Protein AF-A0A445CAU1-F1 (afdb_monomer)

Mean predicted aligned error: 10.12 Å

Radius of gyration: 15.0 Å; Cα contacts (8 Å, |Δi|>4): 22; chains: 1; bounding box: 30×23×40 Å

Foldseek 3Di:
DVVVVVVVVVVLVVLVVDDQVVVQVVLVVVVVVQCVDPVSVVDDDPDRDGGDDPVVSVVVD

Secondary structure (DSSP, 8-state):
-HHHHHHHHHHHHHHHHS-HHHHHHHHHHHHHHHHH-TTGGGS--SS---PPPHHHHHT--

Solvent-accessible surface area (backbone atoms only — not comparable to full-atom values): 3787 Å² total; per-residue (Å²): 111,71,70,58,52,51,49,56,48,57,56,51,51,53,60,76,73,50,55,66,66,61,49,33,56,51,43,51,54,50,52,53,52,40,66,71,31,81,77,50,46,77,64,69,74,94,63,84,84,69,51,71,52,71,74,59,55,67,72,73,113

Structure (mmCIF, N/CA/C/O backbone):
data_AF-A0A445CAU1-F1
#
_entry.id   AF-A0A445CAU1-F1
#
loop_
_atom_site.group_PDB
_atom_site.id
_atom_site.type_symbol
_atom_site.label_atom_id
_atom_site.label_alt_id
_atom_site.label_comp_id
_atom_site.label_asym_id
_atom_site.label_entity_id
_atom_site.label_seq_id
_atom_site.pdbx_PDB_ins_code
_atom_site.Cartn_x
_atom_site.Cartn_y
_atom_site.Cartn_z
_atom_site.occupancy
_atom_site.B_iso_or_equiv
_atom_site.auth_seq_id
_atom_site.au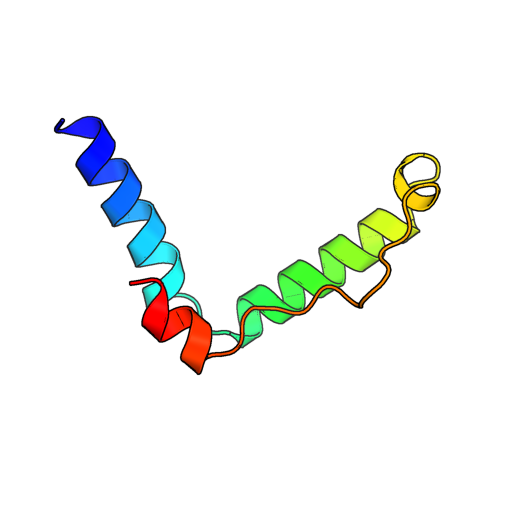th_comp_id
_atom_site.auth_asym_id
_atom_site.auth_atom_id
_atom_site.pdbx_PDB_model_num
ATOM 1 N N . MET A 1 1 ? -2.721 3.487 -27.959 1.00 70.44 1 MET A N 1
ATOM 2 C CA . MET A 1 1 ? -1.890 2.282 -27.735 1.00 70.44 1 MET A CA 1
ATOM 3 C C . MET A 1 1 ? -0.573 2.581 -27.012 1.00 70.44 1 MET A C 1
ATOM 5 O O . MET A 1 1 ? -0.318 1.920 -26.020 1.00 70.44 1 MET A O 1
ATOM 9 N N . PHE A 1 2 ? 0.206 3.603 -27.396 1.00 81.69 2 PHE A N 1
ATOM 10 C CA . PHE A 1 2 ? 1.493 3.933 -26.747 1.00 81.69 2 PHE A CA 1
ATOM 11 C C . PHE A 1 2 ? 1.404 4.244 -25.234 1.00 81.69 2 PHE A C 1
ATOM 13 O O . PHE A 1 2 ? 2.093 3.614 -24.439 1.00 81.69 2 PHE A O 1
ATOM 20 N N . LEU A 1 3 ? 0.504 5.148 -24.823 1.00 87.25 3 LEU A N 1
ATOM 21 C CA . LEU A 1 3 ? 0.311 5.532 -23.410 1.00 87.25 3 LEU A CA 1
ATOM 22 C C . LEU A 1 3 ? -0.193 4.381 -22.527 1.00 87.25 3 LEU A C 1
ATOM 24 O O . LEU A 1 3 ? 0.220 4.246 -21.384 1.00 87.25 3 LEU A O 1
ATOM 28 N N . PHE A 1 4 ? -1.065 3.532 -23.073 1.00 85.56 4 PHE A N 1
ATOM 29 C CA . PHE A 1 4 ? -1.607 2.385 -22.348 1.00 85.56 4 PHE A CA 1
ATOM 30 C C . PHE A 1 4 ? -0.543 1.302 -22.129 1.00 85.56 4 PHE A C 1
ATOM 32 O O . PHE A 1 4 ? -0.453 0.748 -21.041 1.00 85.56 4 PHE A O 1
ATOM 39 N N . GLY A 1 5 ? 0.323 1.066 -23.123 1.00 85.81 5 GLY A N 1
ATOM 40 C CA . GLY A 1 5 ? 1.470 0.170 -22.965 1.00 85.81 5 GLY A CA 1
ATOM 41 C C . GLY A 1 5 ? 2.452 0.652 -21.893 1.00 85.81 5 GLY A C 1
ATOM 42 O O . GLY A 1 5 ? 2.907 -0.150 -21.087 1.00 85.81 5 GLY A O 1
ATOM 43 N N . HIS A 1 6 ? 2.714 1.963 -21.819 1.00 88.44 6 HIS A N 1
ATOM 44 C CA . HIS A 1 6 ? 3.566 2.536 -20.768 1.00 88.44 6 HIS A CA 1
ATOM 45 C C . HIS A 1 6 ? 2.938 2.423 -19.375 1.00 88.44 6 HIS A C 1
ATOM 47 O O . HIS A 1 6 ? 3.664 2.217 -18.408 1.00 88.44 6 HIS A O 1
ATOM 53 N N . LEU A 1 7 ? 1.608 2.525 -19.268 1.00 86.12 7 LEU A N 1
ATOM 54 C CA . LEU A 1 7 ? 0.896 2.334 -18.005 1.00 86.12 7 LEU A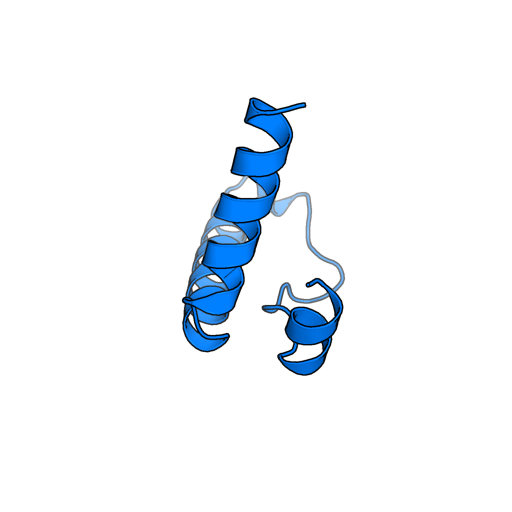 CA 1
ATOM 55 C C . LEU A 1 7 ? 1.047 0.895 -17.496 1.00 86.12 7 LEU A C 1
ATOM 57 O O . LEU A 1 7 ? 1.469 0.703 -16.363 1.00 86.12 7 LEU A O 1
ATOM 61 N N . VAL A 1 8 ? 0.759 -0.100 -18.343 1.00 86.94 8 VAL A N 1
ATOM 62 C CA . VAL A 1 8 ? 0.883 -1.524 -17.976 1.00 86.94 8 VAL A CA 1
ATOM 63 C C . VAL A 1 8 ? 2.327 -1.866 -17.613 1.00 86.94 8 VAL A C 1
ATOM 65 O O . VAL A 1 8 ? 2.566 -2.502 -16.591 1.00 86.94 8 VAL A O 1
ATOM 68 N N . TRP A 1 9 ? 3.289 -1.369 -18.393 1.00 85.62 9 TRP A N 1
ATOM 69 C CA . TRP A 1 9 ? 4.713 -1.534 -18.113 1.00 85.62 9 TRP A CA 1
ATOM 70 C C . TRP A 1 9 ? 5.080 -0.945 -16.745 1.00 85.62 9 TRP A C 1
ATOM 72 O O . TRP A 1 9 ? 5.573 -1.664 -15.882 1.00 85.62 9 TRP A O 1
ATOM 82 N N . ALA A 1 10 ? 4.763 0.328 -16.489 1.00 83.94 10 ALA A N 1
ATOM 83 C CA . ALA A 1 10 ? 5.080 0.980 -15.218 1.00 83.94 10 ALA A CA 1
ATOM 84 C C . ALA A 1 10 ? 4.421 0.285 -14.013 1.00 83.94 10 ALA A C 1
ATOM 86 O O . ALA A 1 10 ? 5.049 0.179 -12.961 1.00 83.94 10 ALA A O 1
ATOM 87 N N . THR A 1 11 ? 3.192 -0.219 -14.161 1.00 82.88 11 THR A N 1
ATOM 88 C CA . THR A 1 11 ? 2.503 -0.980 -13.110 1.00 82.88 11 THR A CA 1
ATOM 89 C C . THR A 1 11 ? 3.150 -2.347 -12.866 1.00 82.88 11 THR A C 1
ATOM 91 O O . THR A 1 11 ? 3.332 -2.705 -11.707 1.00 82.88 11 THR A O 1
ATOM 94 N N . GLY A 1 12 ? 3.586 -3.072 -13.903 1.00 81.12 12 GLY A N 1
ATOM 95 C CA . GLY A 1 12 ? 4.343 -4.326 -13.746 1.00 81.12 12 GLY A CA 1
ATOM 96 C C . GLY A 1 12 ? 5.685 -4.123 -13.031 1.00 81.12 12 GLY A C 1
ATOM 97 O O . GLY A 1 12 ? 6.019 -4.847 -12.094 1.00 81.12 12 GLY A O 1
ATOM 98 N N . PHE A 1 13 ? 6.408 -3.044 -13.356 1.00 82.62 13 PHE A N 1
ATOM 99 C CA . PHE A 1 13 ? 7.653 -2.687 -12.657 1.00 82.62 13 PHE A CA 1
ATOM 100 C C . PHE A 1 13 ? 7.467 -2.443 -11.157 1.00 82.62 13 PHE A C 1
ATOM 102 O O . PHE A 1 13 ? 8.386 -2.717 -10.381 1.00 82.62 13 PHE A O 1
ATOM 109 N N . MET A 1 14 ? 6.294 -1.962 -10.730 1.00 80.38 14 MET A N 1
ATOM 110 C CA . MET A 1 14 ? 6.004 -1.822 -9.303 1.00 80.38 14 MET A CA 1
ATOM 111 C C . MET A 1 14 ? 6.043 -3.185 -8.606 1.00 80.38 14 MET A C 1
ATOM 113 O O . MET A 1 14 ? 6.617 -3.265 -7.526 1.00 80.38 14 MET A O 1
ATOM 117 N N . PHE A 1 15 ? 5.525 -4.255 -9.216 1.00 73.44 15 PHE A N 1
ATOM 118 C CA . PHE A 1 15 ? 5.510 -5.600 -8.625 1.00 73.44 15 PHE A CA 1
ATOM 119 C C . PHE A 1 15 ? 6.861 -6.325 -8.718 1.00 73.44 15 PHE A C 1
ATOM 121 O O . PHE A 1 15 ? 7.223 -7.033 -7.784 1.00 73.44 15 PHE A O 1
ATOM 128 N N . LEU A 1 16 ? 7.646 -6.083 -9.773 1.00 75.75 16 LEU A N 1
ATOM 129 C CA . LEU A 1 16 ? 8.965 -6.708 -9.957 1.00 75.75 16 LEU A CA 1
ATOM 130 C C . LEU A 1 16 ? 10.051 -6.163 -9.011 1.00 75.75 16 LEU A C 1
ATOM 132 O O . LEU A 1 16 ? 10.973 -6.888 -8.642 1.00 75.75 16 LEU A O 1
ATOM 136 N N . ILE A 1 17 ? 9.975 -4.882 -8.627 1.00 75.88 17 ILE A N 1
ATOM 137 C CA . ILE A 1 17 ? 10.993 -4.232 -7.777 1.00 75.88 17 ILE A CA 1
ATOM 138 C C . ILE A 1 17 ? 10.621 -4.299 -6.288 1.00 75.88 17 ILE A C 1
ATOM 140 O O . ILE A 1 17 ? 11.503 -4.332 -5.427 1.00 75.88 17 ILE A O 1
ATOM 144 N N . SER A 1 18 ? 9.327 -4.307 -5.956 1.00 69.75 18 SER A N 1
ATOM 145 C CA . SER A 1 18 ? 8.876 -4.305 -4.562 1.00 69.75 18 SER A CA 1
ATOM 146 C C . SER A 1 18 ? 8.606 -5.721 -4.049 1.00 69.75 18 SER A C 1
ATOM 148 O O . SER A 1 18 ? 7.808 -6.478 -4.587 1.00 69.75 18 SER A O 1
ATOM 150 N N . TRP A 1 19 ? 9.280 -6.095 -2.962 1.00 70.94 19 TRP A N 1
ATOM 151 C CA . TRP A 1 19 ? 9.120 -7.411 -2.343 1.00 70.94 19 TRP A CA 1
ATOM 152 C C . TRP A 1 19 ? 7.798 -7.523 -1.563 1.00 70.94 19 TRP A C 1
ATOM 154 O O . TRP A 1 19 ? 7.289 -6.535 -1.029 1.00 70.94 19 TRP A O 1
ATOM 164 N N . ARG A 1 20 ? 7.282 -8.750 -1.390 1.00 72.00 20 ARG A N 1
ATOM 165 C CA . ARG A 1 20 ? 6.035 -9.061 -0.650 1.00 72.00 20 ARG A CA 1
ATOM 166 C C . ARG A 1 20 ? 5.975 -8.467 0.767 1.00 72.00 20 ARG A C 1
ATOM 168 O O . ARG A 1 20 ? 4.891 -8.211 1.279 1.00 72.00 20 ARG A O 1
ATOM 175 N N . GLY A 1 21 ? 7.128 -8.242 1.399 1.00 76.94 21 GLY A N 1
ATOM 176 C CA . GLY A 1 21 ? 7.223 -7.587 2.710 1.00 76.94 21 GLY A CA 1
ATOM 177 C C . GLY A 1 21 ? 6.730 -6.134 2.709 1.00 76.94 21 GLY A C 1
ATOM 178 O O . GLY A 1 21 ? 5.973 -5.758 3.596 1.00 76.94 21 GLY A O 1
ATOM 179 N N . TYR A 1 22 ? 7.063 -5.357 1.673 1.00 79.12 22 TYR A N 1
ATOM 180 C CA . TYR A 1 22 ? 6.660 -3.949 1.556 1.00 79.12 22 TYR A CA 1
ATOM 181 C C . TYR A 1 22 ? 5.138 -3.798 1.450 1.00 79.12 22 TYR A C 1
ATOM 183 O O . TYR A 1 22 ? 4.519 -2.999 2.151 1.00 79.12 22 TYR A O 1
ATOM 191 N N . TRP A 1 23 ? 4.512 -4.624 0.610 1.00 81.75 23 TRP A N 1
ATOM 192 C CA . TRP A 1 23 ? 3.060 -4.609 0.447 1.00 81.75 23 TRP A CA 1
ATOM 193 C C . TRP A 1 23 ? 2.320 -5.100 1.683 1.00 81.75 23 TRP A C 1
ATOM 195 O O . TRP A 1 23 ? 1.227 -4.618 1.964 1.00 81.75 23 TRP A O 1
ATOM 205 N N . GLN A 1 24 ? 2.905 -6.037 2.431 1.00 79.88 24 GLN A N 1
ATOM 206 C CA . GLN A 1 24 ? 2.313 -6.509 3.676 1.00 79.88 24 GLN A CA 1
ATOM 207 C C . GLN A 1 24 ? 2.234 -5.380 4.709 1.00 79.88 24 GLN A C 1
ATOM 209 O O . GLN A 1 24 ? 1.159 -5.146 5.256 1.00 79.88 24 GLN A O 1
ATOM 214 N N . GLU A 1 25 ? 3.326 -4.642 4.920 1.00 83.88 25 GLU A N 1
ATOM 215 C CA . GLU A 1 25 ? 3.348 -3.495 5.839 1.00 83.88 25 GLU A CA 1
ATOM 216 C C . GLU A 1 25 ? 2.375 -2.390 5.392 1.00 83.88 25 GLU A C 1
ATOM 218 O O . GLU A 1 25 ? 1.633 -1.820 6.199 1.00 83.88 25 GLU A O 1
ATOM 223 N N . LEU A 1 26 ? 2.307 -2.120 4.085 1.00 84.31 26 LEU A N 1
ATOM 224 C CA . LEU A 1 26 ? 1.384 -1.131 3.531 1.00 84.31 26 LEU A CA 1
ATOM 225 C C . LEU 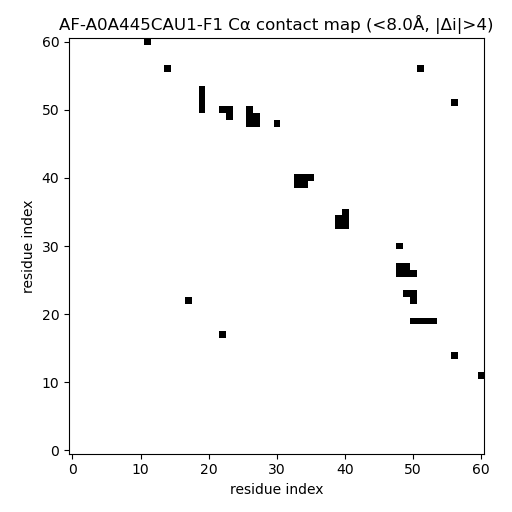A 1 26 ? -0.090 -1.535 3.717 1.00 84.31 26 LEU A C 1
ATOM 227 O O . LEU A 1 26 ? -0.909 -0.708 4.113 1.00 84.31 26 LEU A O 1
ATOM 231 N N . ILE A 1 27 ? -0.442 -2.802 3.492 1.00 83.94 27 ILE A N 1
ATOM 232 C CA . ILE A 1 27 ? -1.817 -3.291 3.681 1.00 83.94 27 ILE A CA 1
ATOM 233 C C . ILE A 1 27 ? -2.197 -3.313 5.165 1.00 83.94 27 ILE A C 1
ATOM 235 O O . ILE A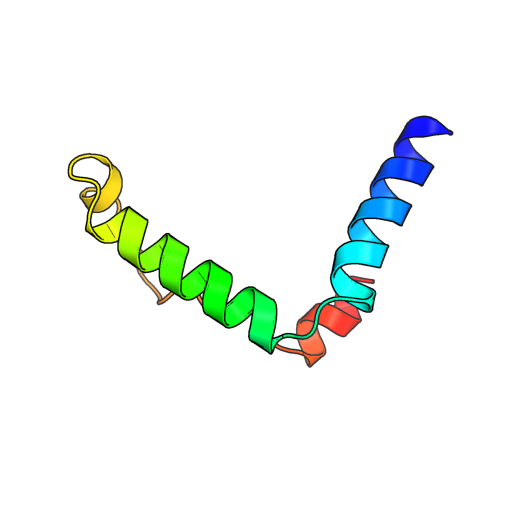 1 27 ? -3.331 -2.974 5.503 1.00 83.94 27 ILE A O 1
ATOM 239 N N . GLU A 1 28 ? -1.265 -3.640 6.060 1.00 84.00 28 GLU A N 1
ATOM 240 C CA . GLU A 1 28 ? -1.506 -3.610 7.507 1.00 84.00 28 GLU A CA 1
ATOM 241 C C . GLU A 1 28 ? -1.779 -2.189 8.022 1.00 84.00 28 GLU A C 1
ATOM 243 O O . GLU A 1 28 ? -2.737 -1.977 8.772 1.00 84.00 28 GLU A O 1
ATOM 248 N N . THR A 1 29 ? -1.007 -1.193 7.574 1.00 84.94 29 THR A N 1
ATOM 249 C CA . THR A 1 29 ? -1.264 0.215 7.933 1.00 84.94 29 THR A CA 1
ATOM 250 C C . THR A 1 29 ? -2.585 0.731 7.358 1.00 84.94 29 THR A C 1
ATOM 252 O O . THR A 1 29 ? -3.302 1.479 8.031 1.00 84.94 29 THR A O 1
ATOM 255 N N . LEU A 1 30 ? -2.959 0.292 6.154 1.00 84.19 30 LEU A N 1
ATOM 256 C CA . LEU A 1 30 ? -4.229 0.658 5.532 1.00 84.19 30 LEU A CA 1
ATOM 257 C C . LEU A 1 30 ? -5.427 0.022 6.254 1.00 84.19 30 LEU A C 1
ATOM 259 O O . LEU A 1 30 ? -6.419 0.702 6.518 1.00 84.19 30 LEU A O 1
ATOM 263 N N . ALA A 1 31 ? -5.325 -1.256 6.631 1.00 81.38 31 ALA A N 1
ATOM 264 C CA . ALA A 1 31 ? -6.341 -1.949 7.420 1.00 81.38 31 ALA A CA 1
ATOM 265 C C . ALA A 1 31 ? -6.534 -1.282 8.792 1.00 81.38 31 ALA A C 1
ATOM 267 O O . ALA A 1 31 ? -7.667 -1.057 9.220 1.00 81.38 31 ALA A O 1
ATOM 268 N N . TRP A 1 32 ? -5.437 -0.873 9.438 1.00 83.06 32 TRP A N 1
ATOM 269 C CA . TRP A 1 32 ? -5.484 -0.101 10.679 1.00 83.06 32 TRP A CA 1
ATOM 270 C C . TRP A 1 32 ? -6.193 1.251 10.503 1.00 83.06 32 TRP A C 1
ATOM 272 O O . TRP A 1 32 ? -7.035 1.626 11.324 1.00 83.06 32 TRP A O 1
ATOM 282 N N . ALA A 1 33 ? -5.906 1.980 9.421 1.00 81.81 33 ALA A N 1
ATOM 283 C CA . ALA A 1 33 ? -6.568 3.252 9.127 1.00 81.81 33 ALA A CA 1
ATOM 284 C C . ALA A 1 33 ? -8.068 3.069 8.825 1.00 81.81 33 ALA A C 1
ATOM 286 O O . ALA A 1 33 ? -8.894 3.895 9.228 1.00 81.81 33 ALA A O 1
ATOM 287 N N . HIS A 1 34 ? -8.435 1.965 8.168 1.00 79.56 34 HIS A N 1
ATOM 288 C CA . HIS A 1 34 ? -9.825 1.620 7.864 1.00 79.56 34 HIS A CA 1
ATOM 289 C C . HIS A 1 34 ? -10.641 1.371 9.138 1.00 79.56 34 HIS A C 1
ATOM 291 O O . HIS A 1 34 ? -11.724 1.932 9.290 1.00 79.56 34 HIS A O 1
ATOM 297 N N . GLU A 1 35 ? -10.097 0.620 10.099 1.00 76.69 35 GLU A N 1
ATOM 298 C CA . GLU A 1 35 ? -10.742 0.389 11.403 1.00 76.69 35 GLU A CA 1
ATOM 299 C C . GLU A 1 35 ? -10.871 1.672 12.242 1.00 76.69 35 GLU A C 1
ATOM 301 O O . GLU A 1 35 ? -11.834 1.840 12.994 1.00 76.69 35 GLU A O 1
ATOM 306 N N . ARG A 1 36 ? -9.920 2.605 12.096 1.00 78.25 36 ARG A N 1
ATOM 307 C CA . ARG A 1 36 ? -9.923 3.916 12.771 1.00 78.25 36 ARG A CA 1
ATOM 308 C C . ARG A 1 36 ? -10.882 4.929 12.140 1.00 78.25 36 ARG A C 1
ATOM 310 O O . ARG A 1 36 ? -11.158 5.954 12.764 1.00 78.25 36 ARG A O 1
ATOM 317 N N . THR A 1 37 ? -11.392 4.671 10.937 1.00 78.94 37 THR A N 1
ATOM 318 C CA . THR A 1 37 ? -12.277 5.599 10.225 1.00 78.94 37 THR A CA 1
ATOM 319 C C . THR A 1 37 ? -13.746 5.272 10.534 1.00 78.94 37 THR A C 1
ATOM 321 O O . THR A 1 37 ? -14.250 4.242 10.088 1.00 78.94 37 THR A O 1
ATOM 324 N N . PRO A 1 38 ? -14.484 6.137 11.258 1.00 65.44 38 PRO A N 1
ATOM 325 C CA . PRO A 1 38 ? -15.795 5.797 11.827 1.00 65.44 38 PRO A CA 1
ATOM 326 C C . PRO A 1 38 ? -16.879 5.487 10.781 1.00 65.44 38 PRO A C 1
ATOM 328 O O . PRO A 1 38 ? -17.761 4.675 11.042 1.00 65.44 38 PRO A O 1
ATOM 331 N N . LEU A 1 39 ? -16.798 6.086 9.587 1.00 67.88 39 LEU A N 1
ATOM 332 C CA . LEU A 1 39 ? -17.697 5.792 8.463 1.00 67.88 39 LEU A CA 1
ATOM 333 C C . LEU A 1 39 ? -17.317 4.506 7.715 1.00 67.88 39 LEU A C 1
ATOM 335 O O . LEU A 1 39 ? -18.192 3.780 7.257 1.00 67.88 39 LEU A O 1
ATOM 339 N N . ALA A 1 40 ? -16.021 4.214 7.593 1.00 66.50 40 ALA A N 1
ATOM 340 C CA . ALA A 1 40 ? -15.533 3.049 6.858 1.00 66.50 40 ALA A CA 1
ATOM 341 C C . ALA A 1 40 ? -15.631 1.758 7.690 1.00 66.50 40 ALA A C 1
ATOM 343 O O . ALA A 1 40 ? -15.829 0.682 7.133 1.00 66.50 40 ALA A O 1
ATOM 344 N N . ASN A 1 41 ? -15.603 1.870 9.023 1.00 62.56 41 ASN A N 1
ATOM 345 C CA . ASN A 1 41 ? -15.766 0.748 9.952 1.00 62.56 41 ASN A CA 1
ATOM 346 C C . ASN A 1 41 ? -17.181 0.122 9.929 1.00 62.56 41 ASN A C 1
ATOM 348 O O . ASN A 1 41 ? -17.387 -0.979 10.434 1.00 62.56 41 ASN A O 1
ATOM 352 N N . LEU A 1 42 ? -18.165 0.785 9.307 1.00 64.88 42 LEU A N 1
ATOM 353 C CA . LEU A 1 42 ? -19.472 0.178 9.010 1.00 64.88 42 LEU A CA 1
ATOM 354 C C . LEU A 1 42 ? -19.353 -0.955 7.975 1.00 64.88 42 LEU A C 1
ATOM 356 O O . LEU A 1 42 ? -20.149 -1.892 7.994 1.00 64.88 42 LEU A O 1
ATOM 360 N N . ILE A 1 43 ? -18.342 -0.895 7.105 1.00 69.25 43 ILE A N 1
ATOM 361 C CA . ILE A 1 43 ? -18.021 -1.927 6.119 1.00 69.25 43 ILE A CA 1
ATOM 362 C C . ILE A 1 43 ? -16.842 -2.728 6.671 1.00 69.25 43 ILE A C 1
ATOM 364 O O . ILE A 1 43 ? -15.672 -2.383 6.484 1.00 69.25 43 ILE A O 1
ATOM 368 N N . ARG A 1 44 ? -17.166 -3.799 7.401 1.00 65.75 44 ARG A N 1
ATOM 369 C CA . ARG A 1 44 ? -16.168 -4.742 7.914 1.00 65.75 44 ARG A CA 1
ATOM 370 C C . ARG A 1 44 ? -15.873 -5.816 6.878 1.00 65.75 44 ARG A C 1
ATOM 372 O O . ARG A 1 44 ? -16.773 -6.364 6.245 1.00 65.75 44 ARG A O 1
ATOM 379 N N . TRP A 1 45 ? -14.595 -6.133 6.749 1.00 67.38 45 TRP A N 1
ATOM 380 C CA . TRP A 1 45 ? -14.113 -7.218 5.909 1.00 67.38 45 TRP A CA 1
ATOM 381 C C . TRP A 1 45 ? -14.526 -8.570 6.505 1.00 67.38 45 TRP A C 1
ATOM 383 O O . TRP A 1 45 ? -14.483 -8.753 7.722 1.00 67.38 45 TRP A O 1
ATOM 393 N N . ARG A 1 46 ? -14.938 -9.517 5.652 1.00 65.88 46 ARG A N 1
ATOM 394 C CA . ARG A 1 46 ? -15.250 -10.898 6.063 1.00 65.88 46 ARG A CA 1
ATOM 395 C C . ARG A 1 46 ? -13.977 -11.702 6.354 1.00 65.88 46 ARG A C 1
ATOM 397 O O . ARG A 1 46 ? -13.969 -12.500 7.284 1.00 65.88 46 ARG A O 1
ATOM 404 N N . ASP A 1 47 ? -12.913 -11.421 5.606 1.00 71.00 47 ASP A N 1
ATOM 405 C CA . ASP A 1 47 ? -11.590 -12.034 5.717 1.00 71.00 47 ASP A CA 1
ATOM 406 C C . ASP A 1 47 ? -10.525 -10.938 5.869 1.00 71.00 47 ASP A C 1
ATOM 408 O O . ASP A 1 47 ? -10.702 -9.818 5.384 1.00 71.00 47 ASP A O 1
ATOM 412 N N . LYS A 1 48 ? -9.419 -11.231 6.564 1.00 67.94 48 LYS A N 1
ATOM 413 C CA . LYS A 1 48 ? -8.346 -10.246 6.781 1.00 67.94 48 LYS A CA 1
ATOM 414 C C . LYS A 1 48 ? -7.679 -9.879 5.445 1.00 67.94 48 LYS A C 1
ATOM 416 O O . LYS A 1 48 ? -7.250 -10.795 4.743 1.00 67.94 48 LYS A O 1
ATOM 421 N N . PRO A 1 49 ? -7.531 -8.583 5.107 1.00 67.25 49 PRO A N 1
ATOM 422 C CA . PRO A 1 49 ? -6.757 -8.180 3.940 1.00 67.25 49 PRO A CA 1
ATOM 423 C C . PRO A 1 49 ? -5.276 -8.492 4.192 1.00 67.25 49 PRO A C 1
ATOM 425 O O . PRO A 1 49 ? -4.689 -8.037 5.171 1.00 67.25 49 PRO A O 1
ATOM 428 N N . VAL A 1 50 ? -4.683 -9.312 3.328 1.00 70.56 50 VAL A N 1
ATOM 429 C CA . VAL A 1 50 ? -3.274 -9.727 3.380 1.00 70.56 50 VAL A CA 1
ATOM 430 C C . VAL A 1 50 ? -2.671 -9.484 2.000 1.00 70.56 50 VAL A C 1
ATOM 432 O O . VAL A 1 50 ? -3.374 -9.607 0.995 1.00 70.56 50 VAL A O 1
ATOM 435 N N . ALA A 1 51 ? -1.383 -9.132 1.940 1.00 66.38 51 ALA A N 1
ATOM 436 C CA . ALA A 1 51 ? -0.685 -8.996 0.666 1.00 66.38 51 ALA A CA 1
ATOM 437 C C . ALA A 1 51 ? -0.756 -10.291 -0.147 1.00 66.38 51 ALA A C 1
ATOM 439 O O . ALA A 1 51 ? -0.727 -11.391 0.421 1.00 66.38 5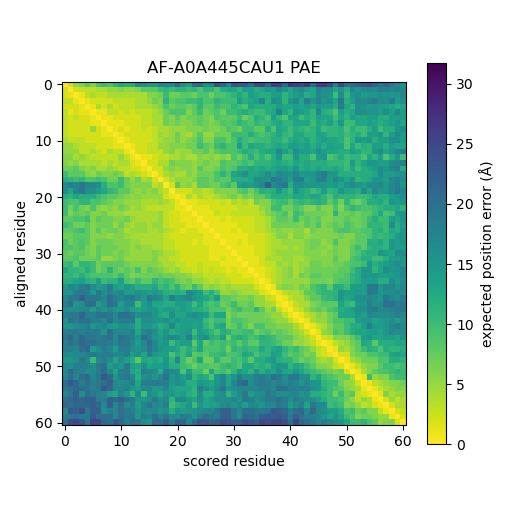1 ALA A O 1
ATOM 440 N N . LEU A 1 52 ? -0.817 -10.147 -1.476 1.00 65.00 52 LEU A N 1
ATOM 441 C CA . LEU A 1 52 ? -0.833 -11.279 -2.395 1.00 65.00 52 LEU A CA 1
ATOM 442 C C . LEU A 1 52 ? 0.311 -12.252 -2.082 1.00 65.00 52 LEU A C 1
ATOM 444 O O . LEU A 1 52 ? 1.429 -11.856 -1.733 1.00 65.00 52 LEU A O 1
ATOM 448 N N . SER A 1 53 ? 0.013 -13.548 -2.179 1.00 60.94 53 SER A N 1
ATOM 449 C CA . SER A 1 53 ? 1.035 -14.578 -2.011 1.00 60.94 53 SER A CA 1
ATOM 450 C C . SER A 1 53 ? 2.063 -14.481 -3.145 1.00 60.94 53 SER A C 1
ATOM 452 O O . SER A 1 53 ? 1.706 -14.140 -4.267 1.00 60.94 53 SER A O 1
ATOM 454 N N . ILE A 1 54 ? 3.335 -14.776 -2.855 1.00 57.50 54 ILE A N 1
ATOM 455 C CA . ILE A 1 54 ? 4.457 -14.649 -3.809 1.00 57.50 54 ILE A CA 1
ATOM 456 C C . ILE A 1 54 ? 4.180 -15.426 -5.105 1.00 57.50 54 IL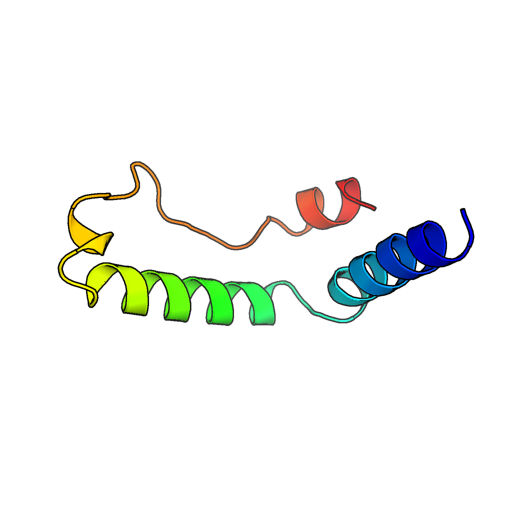E A C 1
ATOM 458 O O . ILE A 1 54 ? 4.351 -14.890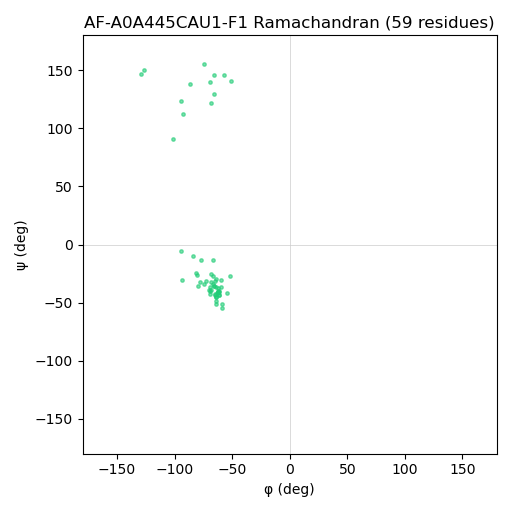 -6.188 1.00 57.50 54 ILE A O 1
ATOM 462 N N . VAL A 1 55 ? 3.623 -16.638 -4.995 1.00 56.66 55 VAL A N 1
ATOM 463 C CA . VAL A 1 55 ? 3.231 -17.451 -6.159 1.00 56.66 55 VAL A CA 1
ATOM 464 C C . VAL A 1 55 ? 2.158 -16.753 -6.996 1.00 56.66 55 VAL A C 1
ATOM 466 O O . VAL A 1 55 ? 2.171 -16.835 -8.211 1.00 56.66 55 VAL A O 1
ATOM 469 N N . GLN A 1 56 ? 1.221 -16.054 -6.363 1.00 59.19 56 GLN A N 1
ATOM 470 C CA . GLN A 1 56 ? 0.113 -15.384 -7.040 1.00 59.19 56 GLN A CA 1
ATOM 471 C C . GLN A 1 56 ? 0.523 -14.028 -7.631 1.00 59.19 56 GLN A C 1
ATOM 473 O O . GLN A 1 56 ? -0.096 -13.591 -8.594 1.00 59.19 56 GLN A O 1
ATOM 478 N N . ALA A 1 57 ? 1.563 -13.393 -7.081 1.00 58.91 57 ALA A N 1
ATOM 479 C CA . ALA A 1 57 ? 2.211 -12.231 -7.682 1.00 58.91 57 ALA A CA 1
ATOM 480 C C . ALA A 1 57 ? 2.960 -12.616 -8.971 1.00 58.91 57 ALA A C 1
ATOM 482 O O . ALA A 1 57 ? 2.837 -11.899 -9.955 1.00 58.91 57 ALA A O 1
ATOM 483 N N . ASP A 1 58 ? 3.619 -13.781 -8.998 1.00 56.50 58 ASP A N 1
ATOM 484 C CA . ASP A 1 58 ? 4.304 -14.297 -10.196 1.00 56.50 58 ASP A CA 1
ATOM 485 C C . ASP A 1 58 ? 3.340 -14.708 -11.330 1.00 56.50 58 ASP A C 1
ATOM 487 O O . ASP A 1 58 ? 3.726 -14.699 -12.491 1.00 56.50 58 ASP A O 1
ATOM 491 N N . TRP A 1 59 ? 2.085 -15.070 -11.027 1.00 49.56 59 TRP A N 1
ATOM 492 C CA . TRP A 1 59 ? 1.065 -15.410 -12.041 1.00 49.56 59 TRP A CA 1
ATOM 493 C C . TRP A 1 59 ? 0.325 -14.195 -12.629 1.00 49.56 59 TRP A C 1
ATOM 495 O O . TRP A 1 59 ? -0.478 -14.366 -13.546 1.00 49.56 59 TRP A O 1
ATOM 505 N N . LEU A 1 60 ? 0.505 -13.004 -12.052 1.00 58.78 60 LEU A N 1
ATOM 506 C CA . LEU A 1 60 ? -0.154 -11.763 -12.483 1.00 58.78 60 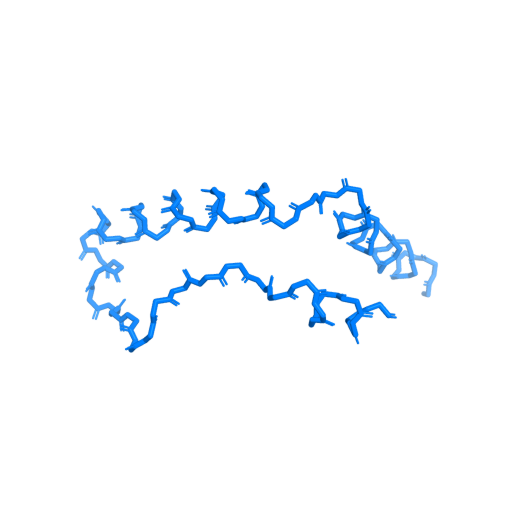LEU A CA 1
ATOM 507 C C . LEU A 1 60 ? 0.695 -10.927 -13.460 1.00 58.78 60 LEU A C 1
ATOM 509 O O . LEU A 1 60 ? 0.178 -9.926 -13.962 1.00 58.78 60 LEU A O 1
ATOM 513 N N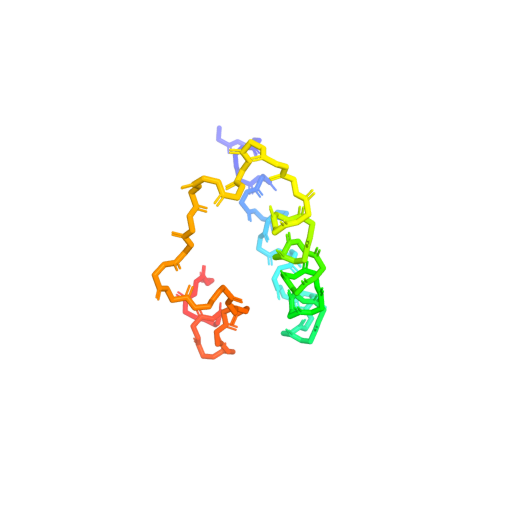 . ASP A 1 61 ? 1.941 -11.339 -13.718 1.00 51.81 61 ASP A N 1
ATOM 514 C CA . ASP A 1 61 ? 2.800 -10.887 -14.831 1.00 51.81 61 ASP A CA 1
ATOM 515 C C . ASP A 1 61 ? 2.497 -11.710 -16.103 1.00 51.81 61 ASP A C 1
ATOM 517 O O . ASP A 1 61 ? 2.334 -11.106 -17.190 1.00 51.81 61 ASP A O 1
#

Nearest PDB structures (foldseek):
  4xk8-assembly2_b  TM=9.121E-01  e=1.682E-07  Pisum sativum
  7kux-assembly1_B  TM=9.316E-01  e=2.963E-07  Physcomitrium patens
  8wmw-assembly1_B  TM=9.257E-01  e=4.532E-07  Rhodomonas salina
  6kif-assembly1_B  TM=9.355E-01  e=1.407E-06  Synechococcus elongatus PCC 7942 = FACHB-805
  7dwq-assembly1_B  TM=8.994E-01  e=2.309E-06  Acaryochloris marina MBIC11017

InterPro domains:
  IPR001280 Photosystem I PsaA/PsaB [PF00223] (1-57)
  IPR036408 Photosystem I PsaA/PsaB superfamily [G3DSA:1.20.1130.10] (1-60)
  IPR036408 Photosystem I PsaA/PsaB superfamily [SSF81558] (1-59)

pLDDT: mean 73.81, std 10.11, range [49.56, 88.44]

Sequence (61 aa):
MFLFGHLVWATGFMFLISWRGYWQELIETLAWAHERTPLANLIRWRDKPVALSIVQADWLD

Organism: Arachis hypogaea (NCBI:txid3818)